Protein AF-A0A6N9R1Y5-F1 (afdb_monomer)

Radius of gyration: 17.87 Å; Cα contacts (8 Å, |Δi|>4): 79; chains: 1; bounding box: 42×30×47 Å

Mean predicted aligned error: 7.79 Å
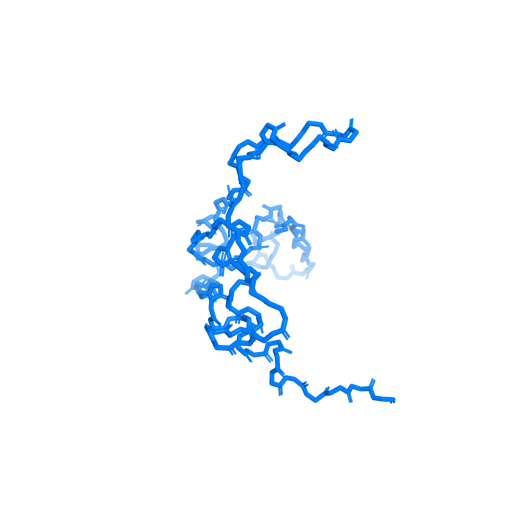
Sequence (96 aa):
ATARVVAVGLPAAVARAGLYHMSSTGTATWHEFARAIVGDVATPRVVPIASADYRTAARRPAYGVLATAKFERTFGFGLPDWRDALGRCLNSPTVS

Solvent-accessible surface area (backbone atoms only — not comparable to full-atom values): 6323 Å² total; per-residue (Å²): 87,77,46,75,46,82,51,82,78,58,68,79,48,42,73,66,39,45,83,34,40,55,50,57,36,83,85,75,53,75,60,57,50,50,36,70,70,63,41,95,85,36,86,78,78,86,74,83,74,58,72,83,79,56,82,57,98,64,87,74,72,96,73,82,85,72,73,39,64,69,41,29,74,71,72,75,55,80,62,52,45,46,66,60,50,48,53,51,61,75,67,50,79,78,86,122

pLDDT: mean 83.91, std 9.22, range [45.31, 95.0]

Foldseek 3Di:
DKDFQDDDDDPLSRVLTGIFDDDADDDDDPLRVVCLQQDCPGPPHRDDDDVVVPDDPDDDDPDDDDDGVSVCVSPVDDHHHPSVVVVCVVPDPPPD

Structure (mmCIF, N/CA/C/O backbone):
data_AF-A0A6N9R1Y5-F1
#
_entry.id   AF-A0A6N9R1Y5-F1
#
loop_
_atom_site.group_PDB
_atom_site.id
_atom_site.type_symbol
_atom_site.label_atom_id
_atom_site.label_alt_id
_atom_site.label_comp_id
_atom_site.label_asym_id
_atom_site.label_entity_id
_atom_site.label_seq_id
_atom_site.pdbx_PDB_ins_code
_atom_site.Cartn_x
_atom_site.Cartn_y
_atom_site.Cartn_z
_atom_site.occupancy
_atom_site.B_iso_or_equiv
_atom_site.auth_seq_id
_atom_site.auth_comp_id
_atom_site.auth_asym_id
_atom_site.auth_atom_id
_atom_site.pdbx_PDB_model_num
ATOM 1 N N . ALA A 1 1 ? 2.406 3.074 -2.060 1.00 72.38 1 ALA A N 1
ATOM 2 C CA . ALA A 1 1 ? 3.326 4.228 -2.156 1.00 72.38 1 ALA A CA 1
ATOM 3 C C . ALA A 1 1 ? 3.664 4.505 -3.623 1.00 72.38 1 ALA A C 1
ATOM 5 O O . ALA A 1 1 ? 3.405 3.654 -4.469 1.00 72.38 1 ALA A O 1
ATOM 6 N N . THR A 1 2 ? 4.212 5.675 -3.950 1.00 74.31 2 THR A N 1
ATOM 7 C CA . THR A 1 2 ? 4.731 5.975 -5.297 1.00 74.31 2 THR A CA 1
ATOM 8 C C . THR A 1 2 ? 6.255 5.987 -5.239 1.00 74.31 2 THR A C 1
ATOM 10 O O . THR A 1 2 ? 6.821 6.581 -4.328 1.00 74.31 2 THR A O 1
ATOM 13 N N . ALA A 1 3 ? 6.907 5.331 -6.193 1.00 76.38 3 ALA A N 1
ATOM 14 C CA . ALA A 1 3 ? 8.355 5.230 -6.312 1.00 76.38 3 ALA A CA 1
ATOM 15 C C . ALA A 1 3 ? 8.814 5.761 -7.675 1.00 76.38 3 ALA A C 1
ATOM 17 O O . ALA A 1 3 ? 8.116 5.620 -8.683 1.00 76.38 3 ALA A O 1
ATOM 18 N N . ARG A 1 4 ? 10.004 6.363 -7.714 1.00 84.44 4 ARG A N 1
ATOM 19 C CA . ARG A 1 4 ? 10.653 6.798 -8.953 1.00 84.44 4 ARG A CA 1
ATOM 20 C C . ARG A 1 4 ? 11.850 5.897 -9.223 1.00 84.44 4 ARG A C 1
ATOM 22 O O . ARG A 1 4 ? 12.789 5.879 -8.436 1.00 84.44 4 ARG A O 1
ATOM 29 N N . VAL A 1 5 ? 11.817 5.183 -10.341 1.00 79.56 5 VAL A N 1
ATOM 30 C CA . VAL A 1 5 ? 12.961 4.415 -10.838 1.00 79.56 5 VAL A CA 1
ATOM 31 C C . VAL A 1 5 ? 13.795 5.331 -11.724 1.00 79.56 5 VAL A C 1
ATOM 33 O O . VAL A 1 5 ? 13.277 5.926 -12.672 1.00 79.56 5 VAL A O 1
ATOM 36 N N . VAL A 1 6 ? 15.081 5.453 -11.403 1.00 79.94 6 VAL A N 1
ATOM 37 C CA . VAL A 1 6 ? 16.074 6.205 -12.179 1.00 79.94 6 VAL A CA 1
ATOM 38 C C . VAL A 1 6 ? 17.152 5.223 -12.623 1.00 79.94 6 VAL A C 1
ATOM 40 O O . VAL A 1 6 ? 17.619 4.423 -11.818 1.00 79.94 6 VAL A O 1
ATOM 43 N N . ALA A 1 7 ? 17.532 5.271 -13.898 1.00 77.56 7 ALA A N 1
ATOM 44 C CA . ALA A 1 7 ? 18.569 4.420 -14.466 1.00 77.56 7 ALA A CA 1
ATOM 45 C C . ALA A 1 7 ? 19.509 5.251 -15.344 1.00 77.56 7 ALA A C 1
ATOM 47 O O . ALA A 1 7 ? 19.062 6.155 -16.050 1.00 77.56 7 ALA A O 1
ATOM 48 N N . VAL A 1 8 ? 20.802 4.926 -15.301 1.00 67.44 8 VAL A N 1
ATOM 49 C CA . VAL A 1 8 ? 21.862 5.537 -16.117 1.00 67.44 8 VAL A CA 1
ATOM 50 C C . VAL A 1 8 ? 22.665 4.408 -16.771 1.00 67.44 8 VAL A C 1
ATOM 52 O O . VAL A 1 8 ? 22.859 3.361 -16.156 1.00 67.44 8 VAL A O 1
ATOM 55 N N . GLY A 1 9 ? 23.114 4.594 -18.016 1.00 80.25 9 GLY A N 1
ATOM 56 C CA . GLY A 1 9 ? 23.916 3.607 -18.747 1.00 80.25 9 GLY A CA 1
ATOM 57 C C . GLY A 1 9 ? 23.126 2.878 -19.834 1.00 80.25 9 GLY A C 1
ATOM 58 O O . GLY A 1 9 ? 22.680 3.509 -20.789 1.00 80.25 9 GLY A O 1
ATOM 59 N N . LEU A 1 10 ? 22.988 1.549 -19.720 1.00 81.00 10 LEU A N 1
ATOM 60 C CA . LEU A 1 10 ? 22.425 0.687 -20.770 1.00 81.00 10 LEU A CA 1
ATOM 61 C C . LEU A 1 10 ? 21.065 1.206 -21.288 1.00 81.00 10 LEU A C 1
ATOM 63 O O . LEU A 1 10 ? 20.166 1.439 -20.474 1.00 81.00 10 LEU A O 1
ATOM 67 N N . PRO A 1 11 ? 20.846 1.296 -22.617 1.00 81.88 11 PRO A N 1
ATOM 68 C CA . PRO A 1 11 ? 19.594 1.805 -23.190 1.00 81.88 11 PRO A CA 1
ATOM 69 C C . PRO A 1 11 ? 18.339 1.098 -22.657 1.00 81.88 11 PRO A C 1
ATOM 71 O O . PRO A 1 11 ? 17.334 1.734 -22.345 1.00 81.88 11 PRO A O 1
ATOM 74 N N . ALA A 1 12 ? 18.422 -0.221 -22.456 1.00 80.44 12 ALA A N 1
ATOM 75 C CA . ALA A 1 12 ? 17.335 -1.030 -21.902 1.00 80.44 12 ALA A CA 1
ATOM 76 C C . ALA A 1 12 ? 17.018 -0.731 -20.422 1.00 80.44 12 ALA A C 1
ATOM 78 O O . ALA A 1 12 ? 15.925 -1.052 -19.951 1.00 80.44 12 ALA A O 1
ATOM 79 N N . ALA A 1 13 ? 17.962 -0.162 -19.668 1.00 77.81 13 ALA A N 1
ATOM 80 C CA . ALA A 1 13 ? 17.742 0.283 -18.295 1.00 77.81 13 ALA A CA 1
ATOM 81 C C . ALA A 1 13 ? 17.105 1.679 -18.279 1.00 77.81 13 ALA A C 1
ATOM 83 O O . ALA A 1 13 ? 16.125 1.896 -17.569 1.00 77.81 13 ALA A O 1
ATOM 84 N N . VAL A 1 14 ? 17.590 2.592 -19.129 1.00 83.75 14 VAL A N 1
ATOM 85 C CA . VAL A 1 14 ? 17.017 3.940 -19.297 1.00 83.75 14 VAL A CA 1
ATOM 86 C C . VAL A 1 14 ? 15.551 3.869 -19.741 1.00 83.75 14 VAL A C 1
ATOM 88 O O . VAL A 1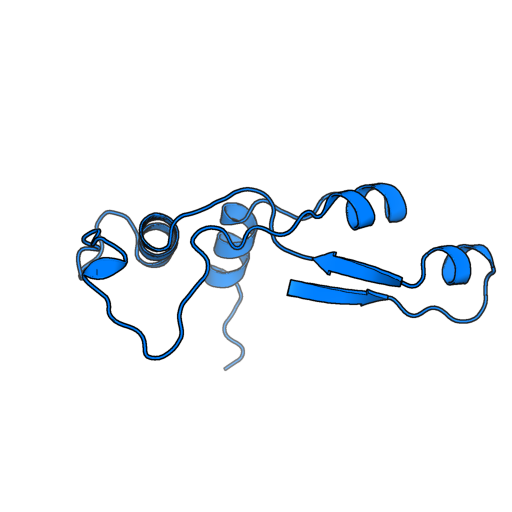 14 ? 14.714 4.586 -19.199 1.00 83.75 14 VAL A O 1
ATOM 91 N N . ALA A 1 15 ? 15.206 2.940 -20.639 1.00 85.75 15 ALA A N 1
ATOM 92 C CA . ALA A 1 15 ? 13.828 2.721 -21.090 1.00 85.75 15 ALA A CA 1
ATOM 93 C C . ALA A 1 15 ? 12.851 2.295 -19.970 1.00 85.75 15 ALA A C 1
ATOM 95 O O . ALA A 1 15 ? 11.640 2.441 -20.124 1.00 85.75 15 ALA A O 1
ATOM 96 N N . ARG A 1 16 ? 13.356 1.776 -18.842 1.00 89.38 16 ARG A N 1
ATOM 97 C CA . ARG A 1 16 ? 12.555 1.353 -17.678 1.00 89.38 16 ARG A CA 1
ATOM 98 C C . ARG A 1 16 ? 12.492 2.408 -16.568 1.00 89.38 16 ARG A C 1
ATOM 100 O O . ARG A 1 16 ? 11.891 2.160 -15.524 1.00 89.38 16 ARG A O 1
ATOM 107 N N . ALA A 1 17 ? 13.108 3.575 -16.762 1.00 88.75 17 ALA A N 1
ATOM 108 C CA . ALA A 1 17 ? 13.027 4.675 -15.810 1.00 88.75 17 ALA A CA 1
ATOM 109 C C . ALA A 1 17 ? 11.631 5.321 -15.825 1.00 88.75 17 ALA A C 1
ATOM 111 O O . ALA A 1 17 ? 10.988 5.454 -16.867 1.00 88.75 17 ALA A O 1
ATOM 112 N N . GLY A 1 18 ? 11.155 5.765 -14.662 1.00 89.94 18 GLY A N 1
ATOM 113 C CA . GLY A 1 18 ? 9.860 6.431 -14.563 1.00 89.94 18 GLY A CA 1
ATOM 114 C C . GLY A 1 18 ? 9.223 6.387 -13.181 1.00 89.94 18 GLY A C 1
ATOM 115 O O . GLY A 1 18 ? 9.807 5.924 -12.203 1.00 89.94 18 GLY A O 1
ATOM 116 N N . LEU A 1 19 ? 7.995 6.900 -13.110 1.00 91.19 19 LEU A N 1
ATOM 117 C CA . LEU A 1 19 ? 7.161 6.885 -11.910 1.00 91.19 19 LEU A CA 1
ATOM 118 C C . LEU A 1 19 ? 6.284 5.628 -11.868 1.00 91.19 19 LEU A C 1
ATOM 120 O O . LEU A 1 19 ? 5.611 5.322 -12.859 1.00 91.19 19 LEU A O 1
ATOM 124 N N . TYR A 1 20 ? 6.262 4.943 -10.728 1.00 91.75 20 TYR A N 1
ATOM 125 C CA . TYR A 1 20 ? 5.527 3.699 -10.504 1.00 91.75 20 TYR A CA 1
ATOM 126 C C . TYR A 1 20 ? 4.778 3.748 -9.177 1.00 91.75 20 TYR A C 1
ATOM 128 O O . TYR A 1 20 ? 5.291 4.259 -8.184 1.00 91.75 20 TYR A O 1
ATOM 136 N N . HIS A 1 21 ? 3.582 3.171 -9.126 1.00 90.69 21 HIS A N 1
ATOM 137 C CA . HIS A 1 21 ? 2.973 2.837 -7.846 1.00 90.69 21 HIS A CA 1
ATOM 138 C C . HIS A 1 21 ? 3.514 1.493 -7.373 1.00 90.69 21 HIS A C 1
ATOM 140 O O . HIS A 1 21 ? 3.439 0.496 -8.087 1.00 90.69 21 HIS A O 1
ATOM 146 N N . MET A 1 22 ? 4.059 1.497 -6.162 1.00 90.25 22 MET A N 1
ATOM 147 C CA . MET A 1 22 ? 4.538 0.315 -5.468 1.00 90.25 22 MET A CA 1
ATOM 148 C C . MET A 1 22 ? 3.767 0.199 -4.157 1.00 90.25 22 MET A C 1
ATOM 150 O O . MET A 1 22 ? 3.941 0.983 -3.219 1.00 90.25 22 MET A O 1
ATOM 154 N N . SER A 1 23 ? 2.834 -0.737 -4.137 1.00 90.56 23 SER A N 1
ATOM 155 C CA . SER A 1 23 ? 2.015 -1.106 -2.989 1.00 90.56 23 SER A CA 1
ATOM 156 C C . SER A 1 23 ? 1.852 -2.616 -3.023 1.00 90.56 23 SER A C 1
ATOM 158 O O . SER A 1 23 ? 1.842 -3.185 -4.113 1.00 90.56 23 SER A O 1
ATOM 160 N N . SER A 1 24 ? 1.703 -3.254 -1.864 1.00 91.50 24 SER A N 1
ATOM 161 C CA . SER A 1 24 ? 1.241 -4.640 -1.842 1.00 91.50 24 SER A CA 1
ATOM 162 C C . SER A 1 24 ? -0.080 -4.757 -2.599 1.00 91.50 24 SER A C 1
ATOM 164 O O . SER A 1 24 ? -0.879 -3.810 -2.610 1.00 91.50 24 SER A O 1
ATOM 166 N N . THR A 1 25 ? -0.270 -5.893 -3.260 1.00 91.44 25 THR A N 1
ATOM 167 C CA . THR A 1 25 ? -1.490 -6.208 -3.998 1.00 91.44 25 THR A CA 1
ATOM 168 C C . THR A 1 25 ? -2.623 -6.581 -3.039 1.00 91.44 25 THR A C 1
ATOM 170 O O . THR A 1 25 ? -2.426 -6.747 -1.832 1.00 91.44 25 THR A O 1
ATOM 173 N N . GLY A 1 26 ? -3.839 -6.652 -3.581 1.00 90.19 26 GLY A N 1
ATOM 174 C CA . GLY A 1 26 ? -5.056 -6.838 -2.799 1.00 90.19 26 GLY A CA 1
ATOM 175 C C . GLY A 1 26 ? -5.574 -5.539 -2.179 1.00 90.19 26 GLY A C 1
ATOM 176 O O . GLY A 1 26 ? -5.038 -4.447 -2.379 1.00 90.19 26 GLY A O 1
ATOM 177 N N . THR A 1 27 ? -6.676 -5.657 -1.446 1.00 91.44 27 THR A N 1
ATOM 178 C CA . THR A 1 27 ? -7.349 -4.533 -0.791 1.00 91.44 27 THR A CA 1
ATOM 179 C C . THR A 1 27 ? -7.725 -4.913 0.631 1.00 91.44 27 THR A C 1
ATOM 181 O O . THR A 1 27 ? -8.066 -6.068 0.883 1.00 91.44 27 THR A O 1
ATOM 184 N N . ALA A 1 28 ? -7.706 -3.940 1.537 1.00 90.62 28 ALA A N 1
ATOM 185 C CA . ALA A 1 28 ? -8.169 -4.110 2.906 1.00 90.62 28 ALA A CA 1
ATOM 186 C C . ALA A 1 28 ? -8.823 -2.823 3.410 1.00 90.62 28 ALA A C 1
ATOM 188 O O . ALA A 1 28 ? -8.408 -1.711 3.065 1.00 90.62 28 ALA A O 1
ATOM 189 N N . THR A 1 29 ? -9.824 -2.979 4.265 1.00 90.31 29 THR A N 1
ATOM 190 C CA . THR A 1 29 ? -10.312 -1.907 5.133 1.00 90.31 29 THR A CA 1
ATOM 191 C C . THR A 1 29 ? -9.360 -1.700 6.316 1.00 90.31 29 THR A C 1
ATOM 193 O O . THR A 1 29 ? -8.581 -2.584 6.676 1.00 90.31 29 THR A O 1
ATOM 196 N N . TRP A 1 30 ? -9.448 -0.543 6.984 1.00 88.62 30 TRP A N 1
ATOM 197 C CA . TRP A 1 30 ? -8.695 -0.304 8.226 1.00 88.62 30 TRP A CA 1
ATOM 198 C C . TRP A 1 30 ? -9.017 -1.331 9.315 1.00 88.62 30 TRP A C 1
ATOM 200 O O . TRP A 1 30 ? -8.127 -1.716 10.068 1.00 88.62 30 TRP A O 1
ATOM 210 N N . HIS A 1 31 ? -10.267 -1.795 9.371 1.00 89.81 31 HIS A N 1
ATOM 211 C CA . HIS A 1 31 ? -10.699 -2.825 10.313 1.00 89.81 31 HIS A CA 1
ATOM 212 C C . HIS A 1 31 ? -10.011 -4.168 10.049 1.00 89.81 31 HIS A C 1
ATOM 214 O O . HIS A 1 31 ? -9.443 -4.754 10.970 1.00 89.81 31 HIS A O 1
ATOM 220 N N . GLU A 1 32 ? -9.998 -4.627 8.795 1.00 91.00 32 GLU A N 1
ATOM 221 C CA . GLU A 1 32 ? -9.334 -5.877 8.406 1.00 91.00 32 GLU A CA 1
ATOM 222 C C . GLU A 1 32 ? -7.827 -5.824 8.639 1.00 91.00 32 GLU A C 1
ATOM 224 O O . GLU A 1 32 ? -7.254 -6.781 9.158 1.00 91.00 32 GLU A O 1
ATOM 229 N N . PHE A 1 33 ? -7.190 -4.703 8.293 1.00 92.25 33 PHE A N 1
ATOM 230 C CA . PHE A 1 33 ? -5.755 -4.533 8.491 1.00 92.25 33 PHE A CA 1
ATOM 231 C C . PHE A 1 33 ? -5.388 -4.529 9.982 1.00 92.25 33 PHE A C 1
ATOM 233 O O . PHE A 1 33 ? -4.469 -5.234 10.390 1.00 92.25 33 PHE A O 1
ATOM 240 N N . ALA A 1 34 ? -6.149 -3.808 10.816 1.00 90.50 34 ALA A N 1
ATOM 241 C CA . ALA A 1 34 ? -5.943 -3.796 12.265 1.00 90.50 34 ALA A CA 1
ATOM 242 C C . ALA A 1 34 ? -6.128 -5.189 12.882 1.00 90.50 34 ALA A C 1
ATOM 244 O O . ALA A 1 34 ? -5.289 -5.620 13.671 1.00 90.50 34 ALA A O 1
ATOM 245 N N . ARG A 1 35 ? -7.174 -5.924 12.479 1.00 91.44 35 ARG A N 1
ATOM 246 C CA . ARG A 1 35 ? -7.375 -7.318 12.900 1.00 91.44 35 ARG A CA 1
ATOM 247 C C . ARG A 1 35 ? -6.225 -8.232 12.495 1.00 91.44 35 ARG A C 1
ATOM 249 O O . ARG A 1 35 ? -5.820 -9.064 13.295 1.00 91.44 35 ARG A O 1
ATOM 256 N N . ALA A 1 36 ? -5.694 -8.079 11.285 1.00 92.12 36 ALA A N 1
ATOM 257 C CA . ALA A 1 36 ? -4.571 -8.889 10.821 1.00 92.12 36 ALA A CA 1
ATOM 258 C C . ALA A 1 36 ? -3.276 -8.620 11.607 1.00 92.12 36 ALA A C 1
ATOM 260 O O . ALA A 1 36 ? -2.444 -9.513 11.715 1.00 92.12 36 ALA A O 1
ATOM 261 N N . ILE A 1 37 ? -3.113 -7.414 12.164 1.00 90.94 37 ILE A N 1
ATOM 262 C CA . ILE A 1 37 ? -1.975 -7.068 13.026 1.00 90.94 37 ILE A CA 1
ATOM 263 C C . ILE A 1 37 ? -2.139 -7.668 14.421 1.00 90.94 37 ILE A C 1
ATOM 265 O O . ILE A 1 37 ? -1.211 -8.291 14.927 1.00 90.94 37 ILE A O 1
ATOM 269 N N . VAL A 1 38 ? -3.290 -7.446 15.065 1.00 89.56 38 VAL A N 1
ATOM 270 C CA . VAL A 1 38 ? -3.459 -7.836 16.475 1.00 89.56 38 VAL A CA 1
ATOM 271 C C . VAL A 1 38 ? -3.864 -9.300 16.640 1.00 89.56 38 VAL A C 1
ATOM 273 O O . VAL A 1 38 ? -3.554 -9.892 17.663 1.00 89.56 38 VAL A O 1
ATOM 276 N N . GLY A 1 39 ? -4.500 -9.908 15.637 1.00 84.44 39 GLY A N 1
ATOM 277 C CA . GLY A 1 39 ? -5.042 -11.267 15.690 1.00 84.44 39 GLY A CA 1
ATOM 278 C C . GLY A 1 39 ? -6.497 -11.326 16.175 1.00 84.44 39 GLY A C 1
ATOM 279 O O . GLY A 1 39 ? -6.997 -10.427 16.847 1.00 84.44 39 GLY A O 1
ATOM 280 N N . ASP A 1 40 ? -7.198 -12.413 15.837 1.00 70.75 40 ASP A N 1
ATOM 281 C CA . ASP A 1 40 ? -8.653 -12.544 16.051 1.00 70.75 40 ASP A CA 1
ATOM 282 C C . ASP A 1 40 ? -9.086 -12.726 17.510 1.00 70.75 40 ASP A C 1
ATOM 284 O O . ASP A 1 40 ? -10.229 -12.433 17.860 1.00 70.75 40 ASP A O 1
ATOM 288 N N . VAL A 1 41 ? -8.173 -13.183 18.364 1.00 72.81 41 VAL A N 1
ATOM 289 C CA . VAL A 1 41 ? -8.420 -13.447 19.791 1.00 72.81 41 VAL A CA 1
ATOM 290 C C . VAL A 1 41 ? -7.700 -12.457 20.707 1.00 72.81 41 VAL A C 1
ATOM 292 O O . VAL A 1 41 ? -7.688 -12.632 21.924 1.00 72.81 41 VAL A O 1
ATOM 295 N N . ALA A 1 42 ? -7.070 -11.425 20.141 1.00 64.94 42 ALA A N 1
ATOM 296 C CA . ALA A 1 42 ? -6.269 -10.502 20.924 1.00 64.94 42 ALA A CA 1
ATOM 297 C C . ALA A 1 42 ? -7.117 -9.492 21.697 1.00 64.94 42 ALA A C 1
ATOM 299 O O . ALA A 1 42 ? -8.154 -9.004 21.242 1.00 64.94 42 ALA A O 1
ATOM 300 N N . THR A 1 43 ? -6.625 -9.158 22.887 1.00 73.12 43 THR A N 1
ATOM 301 C CA . THR A 1 43 ? -7.085 -8.003 23.657 1.00 73.12 43 THR A CA 1
ATOM 302 C C . THR A 1 43 ? -6.126 -6.851 23.354 1.00 73.12 43 THR A C 1
ATOM 304 O O . THR A 1 43 ? -4.926 -7.022 23.566 1.00 73.12 43 THR A O 1
ATOM 307 N N . PRO A 1 44 ? -6.603 -5.691 22.864 1.00 74.69 44 PRO A N 1
ATOM 308 C CA . PRO A 1 44 ? -7.999 -5.253 22.773 1.00 74.69 44 PRO A CA 1
ATOM 309 C C . PRO A 1 44 ? -8.760 -5.763 21.535 1.00 74.69 44 PRO A C 1
ATOM 311 O O . PRO A 1 44 ? -8.201 -5.923 20.453 1.00 74.69 44 PRO A O 1
ATOM 314 N N . ARG A 1 45 ? -10.084 -5.926 21.683 1.00 83.06 45 ARG A N 1
ATOM 315 C CA . ARG A 1 45 ? -10.992 -6.304 20.589 1.00 83.06 45 ARG A CA 1
ATOM 316 C C . ARG A 1 45 ? -11.097 -5.181 19.551 1.00 83.06 45 ARG A C 1
ATOM 318 O O . ARG A 1 45 ? -11.458 -4.055 19.887 1.00 83.06 45 ARG A O 1
ATOM 325 N N . VAL A 1 46 ? -10.882 -5.509 18.276 1.00 86.31 46 VAL A N 1
ATOM 326 C CA . VAL A 1 46 ? -11.021 -4.559 17.159 1.00 86.31 46 VAL A CA 1
ATOM 327 C C . VAL A 1 46 ? -12.485 -4.458 16.718 1.00 86.31 46 VAL A C 1
ATOM 329 O O . VAL A 1 46 ? -13.015 -5.348 16.046 1.00 86.31 46 VAL A O 1
ATOM 332 N N . VAL A 1 47 ? -13.143 -3.359 17.083 1.00 85.81 47 VAL A N 1
ATOM 333 C CA . VAL A 1 47 ? -14.545 -3.083 16.730 1.00 85.81 47 VAL A CA 1
ATOM 334 C C . VAL A 1 47 ? -14.597 -2.176 15.493 1.00 85.81 47 VAL A C 1
ATOM 336 O O . VAL A 1 47 ? -13.917 -1.149 15.478 1.00 85.81 47 VAL A O 1
ATOM 339 N N . PRO A 1 48 ? -15.358 -2.531 14.439 1.00 85.69 48 PRO A N 1
ATOM 340 C CA . PRO A 1 48 ? -15.510 -1.670 13.272 1.00 85.69 48 PRO A CA 1
ATOM 341 C C . PRO A 1 48 ? -16.365 -0.446 13.620 1.00 85.69 48 PRO A C 1
ATOM 343 O O . PRO A 1 48 ? -17.356 -0.559 14.337 1.00 85.69 48 PRO A O 1
ATOM 346 N N . ILE A 1 49 ? -16.001 0.709 13.068 1.00 85.81 49 ILE A N 1
ATOM 347 C CA . ILE A 1 49 ? -16.775 1.954 13.151 1.00 85.81 49 ILE A CA 1
ATOM 348 C C . ILE A 1 49 ? -16.943 2.542 11.751 1.00 85.81 49 ILE A C 1
ATOM 350 O O . ILE A 1 49 ? -16.119 2.274 10.866 1.00 85.81 49 ILE A O 1
ATOM 354 N N . ALA A 1 50 ? -17.983 3.350 11.533 1.00 82.88 50 ALA A N 1
ATOM 355 C CA . ALA A 1 50 ? -18.104 4.065 10.271 1.00 82.88 50 ALA A CA 1
ATOM 356 C C . ALA A 1 50 ? -17.038 5.165 10.197 1.00 82.88 50 ALA A C 1
ATOM 358 O O . ALA A 1 50 ? -16.651 5.759 11.203 1.00 82.88 50 ALA A O 1
ATOM 359 N N . SER A 1 51 ? -16.586 5.508 8.989 1.00 75.00 51 SER A N 1
ATOM 360 C CA . SER A 1 51 ? -15.635 6.617 8.822 1.00 75.00 51 SER A CA 1
ATOM 361 C C . SER A 1 51 ? -16.188 7.953 9.341 1.00 75.00 51 SER A C 1
ATOM 363 O O . SER A 1 51 ? -15.411 8.808 9.747 1.00 75.00 51 SER A O 1
ATOM 365 N N . ALA A 1 52 ? -17.515 8.125 9.362 1.00 78.44 52 ALA A N 1
ATOM 366 C CA . ALA A 1 52 ? -18.180 9.303 9.922 1.00 78.44 52 ALA A CA 1
ATOM 367 C C . ALA A 1 52 ? -18.046 9.408 11.453 1.00 78.44 52 ALA A C 1
ATOM 369 O O . ALA A 1 52 ? -18.010 10.520 11.987 1.00 78.44 52 ALA A O 1
ATOM 370 N N . ASP A 1 53 ? -17.919 8.269 12.137 1.00 82.12 53 ASP A N 1
ATOM 371 C CA . ASP A 1 53 ? -17.770 8.194 13.594 1.00 82.12 53 ASP A CA 1
ATOM 372 C C . ASP A 1 53 ? -16.340 8.545 14.036 1.00 82.12 53 ASP A C 1
ATOM 374 O O . ASP A 1 53 ? -16.092 8.824 15.207 1.00 82.12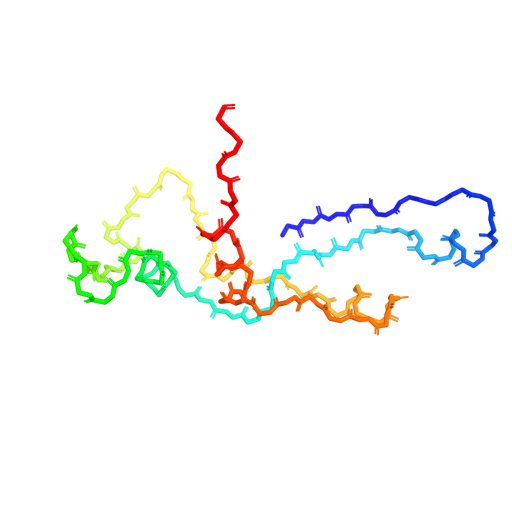 53 ASP A O 1
ATOM 378 N N . TYR A 1 54 ? -15.395 8.584 13.090 1.00 75.12 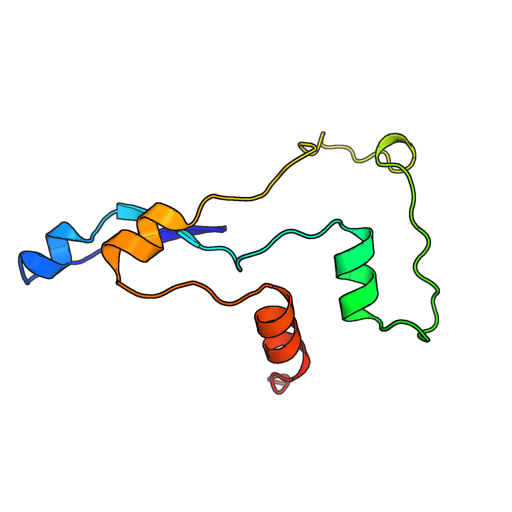54 TYR A N 1
ATOM 379 C CA . TYR A 1 54 ? -13.996 8.921 13.322 1.00 75.12 54 TYR A CA 1
ATOM 380 C C . TYR A 1 54 ? -13.606 10.203 12.581 1.00 75.12 54 TYR A C 1
ATOM 382 O O . TYR A 1 54 ? -13.018 10.182 11.496 1.00 75.12 54 TYR A O 1
ATOM 390 N N . ARG A 1 55 ? -13.943 11.355 13.172 1.00 70.69 55 ARG A N 1
AT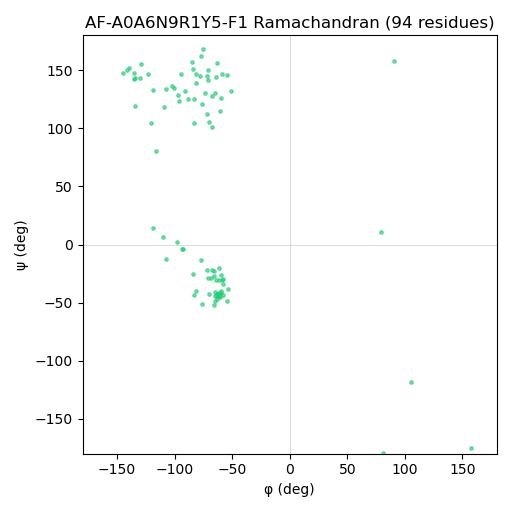OM 391 C CA . ARG A 1 55 ? -13.626 12.667 12.590 1.00 70.69 55 ARG A CA 1
ATOM 392 C C . ARG A 1 55 ? -12.125 12.942 12.656 1.00 70.69 55 ARG A C 1
ATOM 394 O O . ARG A 1 55 ? -11.591 13.298 13.702 1.00 70.69 55 ARG A O 1
ATOM 401 N N . THR A 1 56 ? -11.450 12.833 11.518 1.00 72.62 56 THR A N 1
ATOM 402 C CA . THR A 1 56 ? -10.066 13.291 11.347 1.00 72.62 56 THR A CA 1
ATOM 403 C C . THR A 1 56 ? -10.029 14.705 10.776 1.00 72.62 56 THR A C 1
ATOM 405 O O . THR A 1 56 ? -10.857 15.060 9.941 1.00 72.62 56 THR A O 1
ATOM 408 N N . ALA A 1 57 ? -9.031 15.505 11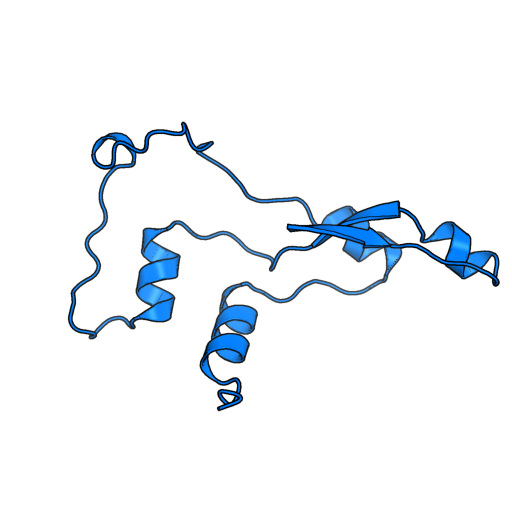.168 1.00 72.38 57 ALA A N 1
ATOM 409 C CA . ALA A 1 57 ? -8.849 16.869 10.654 1.00 72.38 57 ALA A CA 1
ATOM 410 C C . ALA A 1 57 ? -8.680 16.922 9.119 1.00 72.38 57 ALA A C 1
ATOM 412 O O . ALA A 1 57 ? -9.094 17.881 8.476 1.00 72.38 57 ALA A O 1
ATOM 413 N N . ALA A 1 58 ? -8.105 15.872 8.521 1.00 74.12 58 ALA A N 1
ATOM 414 C CA . ALA A 1 58 ? -7.992 15.717 7.075 1.00 74.12 58 ALA A CA 1
ATOM 415 C C . ALA A 1 58 ? -9.062 14.757 6.538 1.00 74.12 58 ALA A C 1
ATOM 417 O O . ALA A 1 58 ? -9.247 13.661 7.073 1.00 74.12 58 ALA A O 1
ATOM 418 N N . ARG A 1 59 ? -9.720 15.131 5.433 1.00 68.44 59 ARG A N 1
ATOM 419 C CA . ARG A 1 59 ? -10.655 14.252 4.720 1.00 68.44 59 ARG A CA 1
ATOM 420 C C . ARG A 1 59 ? -9.870 13.161 3.994 1.00 68.44 59 ARG A C 1
ATOM 422 O O . ARG A 1 59 ? -9.159 13.451 3.033 1.00 68.44 59 ARG A O 1
ATOM 429 N N . ARG A 1 60 ? -10.002 11.908 4.431 1.00 70.88 60 ARG A N 1
ATOM 430 C CA . ARG A 1 60 ? -9.428 10.773 3.699 1.00 70.88 60 ARG A CA 1
ATOM 431 C C . ARG A 1 60 ? -10.342 10.352 2.544 1.00 70.88 60 ARG A C 1
ATOM 433 O O . ARG A 1 60 ? -11.559 10.323 2.721 1.00 70.88 60 ARG A O 1
ATOM 440 N N . PRO A 1 61 ? -9.782 10.027 1.367 1.00 73.12 61 PRO A N 1
ATOM 441 C CA . PRO A 1 61 ? -10.552 9.408 0.299 1.00 73.12 61 PRO A CA 1
ATOM 442 C C . PRO A 1 61 ? -11.054 8.029 0.743 1.00 73.12 61 PRO A C 1
ATOM 444 O O . PRO A 1 61 ? -10.349 7.302 1.442 1.00 73.12 61 PRO A O 1
ATOM 447 N N . ALA A 1 62 ? -12.265 7.671 0.312 1.00 69.81 62 ALA A N 1
ATOM 448 C CA . ALA A 1 62 ? -12.885 6.386 0.639 1.00 69.81 62 ALA A CA 1
ATOM 449 C C . ALA A 1 62 ? -12.133 5.187 0.028 1.00 69.81 62 ALA A C 1
ATOM 451 O O . ALA A 1 62 ? -12.229 4.074 0.535 1.00 69.81 62 ALA A O 1
ATOM 452 N N . TYR A 1 63 ? -11.363 5.417 -1.040 1.00 70.62 63 TYR A N 1
ATOM 453 C CA . TYR A 1 63 ? -10.585 4.400 -1.735 1.00 70.62 63 TYR A CA 1
ATOM 454 C C . TYR A 1 63 ? -9.172 4.924 -2.015 1.00 70.62 63 TYR A C 1
ATOM 456 O O . TYR A 1 63 ? -9.003 5.940 -2.687 1.00 70.62 63 TYR A O 1
ATOM 464 N N . GLY A 1 64 ? -8.160 4.253 -1.461 1.00 75.69 64 GLY A N 1
ATOM 465 C CA . GLY A 1 64 ? -6.745 4.636 -1.568 1.00 75.69 64 GLY A CA 1
ATOM 466 C C . GLY A 1 64 ? -5.864 3.587 -2.250 1.00 75.69 64 GLY A C 1
ATOM 467 O O . GLY A 1 64 ? -4.643 3.645 -2.120 1.00 75.69 64 GLY A O 1
ATOM 468 N N . VAL A 1 65 ? -6.466 2.605 -2.926 1.00 81.94 65 VAL A N 1
ATOM 469 C CA . VAL A 1 65 ? -5.733 1.520 -3.591 1.00 81.94 65 VAL A CA 1
ATOM 470 C C . VAL A 1 65 ? -5.070 2.064 -4.851 1.00 81.94 65 VAL A C 1
ATOM 472 O O . VAL A 1 65 ? -5.703 2.734 -5.666 1.00 81.94 65 VAL A O 1
ATOM 475 N N . LEU A 1 66 ? -3.778 1.783 -5.001 1.00 84.69 66 LEU A N 1
ATOM 476 C CA . LEU A 1 66 ? -2.972 2.250 -6.124 1.00 84.69 66 LEU A CA 1
ATOM 477 C C . LEU A 1 66 ? -2.773 1.121 -7.137 1.00 84.69 66 LEU A C 1
ATOM 479 O O . LEU A 1 66 ? -2.451 -0.001 -6.758 1.00 84.69 66 LEU A O 1
ATOM 483 N N . ALA A 1 67 ? -2.900 1.428 -8.428 1.00 86.62 67 ALA A N 1
ATOM 484 C CA . ALA A 1 67 ? -2.708 0.450 -9.494 1.00 86.62 67 ALA A CA 1
ATOM 485 C C . ALA A 1 67 ? -1.216 0.153 -9.744 1.00 86.62 67 ALA A C 1
ATOM 487 O O . ALA A 1 67 ? -0.457 1.041 -10.136 1.00 86.62 67 ALA A O 1
ATOM 488 N N . THR A 1 68 ? -0.806 -1.108 -9.596 1.00 90.00 68 THR A N 1
ATOM 489 C CA . THR A 1 68 ? 0.588 -1.581 -9.746 1.00 90.00 68 THR A CA 1
ATOM 490 C C . THR A 1 68 ? 0.912 -2.102 -11.149 1.00 90.00 68 THR A C 1
ATOM 492 O O . THR A 1 68 ? 2.070 -2.364 -11.466 1.00 90.00 68 THR A O 1
ATOM 495 N N . ALA A 1 69 ? -0.075 -2.158 -12.048 1.00 90.12 69 ALA A N 1
ATOM 496 C CA . ALA A 1 69 ? 0.050 -2.789 -13.364 1.00 90.12 69 ALA A CA 1
ATOM 497 C C . ALA A 1 69 ? 1.178 -2.207 -14.246 1.00 90.12 69 ALA A C 1
ATOM 499 O O . ALA A 1 69 ? 1.760 -2.913 -15.067 1.00 90.12 69 ALA A O 1
ATOM 500 N N . LYS A 1 70 ? 1.521 -0.917 -14.093 1.00 91.19 70 LYS A N 1
ATOM 501 C CA . LYS A 1 70 ? 2.666 -0.319 -14.808 1.00 91.19 70 LYS A CA 1
ATOM 502 C C . LYS A 1 70 ? 3.992 -0.954 -14.373 1.00 91.19 70 LYS A C 1
ATOM 504 O O . LYS A 1 70 ? 4.857 -1.180 -15.217 1.00 91.19 70 LYS A O 1
ATOM 509 N N . PHE A 1 71 ? 4.149 -1.220 -13.077 1.00 91.06 71 PHE A N 1
ATOM 510 C CA . PHE A 1 71 ? 5.339 -1.858 -12.517 1.00 91.06 71 PHE A CA 1
ATOM 511 C C . PHE A 1 71 ? 5.453 -3.297 -13.028 1.00 91.06 71 PHE A C 1
ATOM 513 O O . PHE A 1 71 ? 6.457 -3.644 -13.644 1.00 91.06 71 PHE A O 1
ATOM 520 N N . GLU A 1 72 ? 4.379 -4.075 -12.892 1.00 91.56 72 GLU A N 1
ATOM 521 C CA . GLU A 1 72 ? 4.313 -5.475 -13.333 1.00 91.56 72 GLU A CA 1
ATOM 522 C C . GLU A 1 72 ? 4.685 -5.643 -14.808 1.00 91.56 72 GLU A C 1
ATOM 524 O O . GLU A 1 72 ? 5.565 -6.436 -15.139 1.00 91.56 72 GLU A O 1
ATOM 529 N N . ARG A 1 73 ? 4.097 -4.832 -15.698 1.00 92.00 73 ARG A N 1
ATOM 530 C CA . ARG A 1 73 ? 4.420 -4.874 -17.134 1.00 92.00 73 ARG A CA 1
ATOM 531 C C . ARG A 1 73 ? 5.862 -4.478 -17.451 1.00 92.00 73 ARG A C 1
ATOM 533 O O . ARG A 1 73 ? 6.402 -4.937 -18.449 1.00 92.00 73 ARG A O 1
ATOM 540 N N . THR A 1 74 ? 6.472 -3.603 -16.650 1.00 91.75 74 THR A N 1
ATOM 541 C CA . THR A 1 74 ? 7.834 -3.102 -16.910 1.00 91.75 74 THR A CA 1
ATOM 542 C C . THR A 1 74 ? 8.904 -4.082 -16.429 1.00 91.75 74 THR A C 1
ATOM 544 O O . THR A 1 74 ? 9.933 -4.243 -17.087 1.00 91.75 74 THR A O 1
ATOM 547 N N . PHE A 1 75 ? 8.689 -4.708 -15.269 1.00 90.44 75 PHE A N 1
ATOM 548 C CA . PHE A 1 75 ? 9.708 -5.517 -14.595 1.00 90.44 75 PHE A CA 1
ATOM 549 C C . PHE A 1 75 ? 9.444 -7.026 -14.656 1.00 90.44 75 PHE A C 1
ATOM 551 O O . PHE A 1 75 ? 10.357 -7.798 -14.380 1.00 90.44 75 PHE A O 1
ATOM 558 N N . GLY A 1 76 ? 8.245 -7.452 -15.062 1.00 92.19 76 GLY A N 1
ATOM 559 C CA . GLY A 1 76 ? 7.914 -8.863 -15.276 1.00 92.19 76 GLY A CA 1
ATOM 560 C C . GLY A 1 76 ? 7.613 -9.652 -14.000 1.00 92.19 76 GLY A C 1
ATOM 561 O O . GLY A 1 76 ? 7.516 -10.873 -14.062 1.00 92.19 76 GLY A O 1
ATOM 562 N N . PHE A 1 77 ? 7.455 -8.985 -12.853 1.00 90.50 77 PHE A N 1
ATOM 563 C CA . PHE A 1 77 ? 7.055 -9.621 -11.598 1.00 90.50 77 PHE A CA 1
ATOM 564 C C . PHE A 1 77 ? 6.054 -8.769 -10.812 1.00 90.50 77 PHE A C 1
ATOM 566 O O . PHE A 1 77 ? 6.025 -7.541 -10.923 1.00 90.50 77 PHE A O 1
ATOM 573 N N . GLY A 1 78 ? 5.224 -9.454 -10.024 1.00 88.75 78 GLY A N 1
ATOM 574 C CA . GLY A 1 78 ? 4.200 -8.855 -9.173 1.00 88.75 78 GLY A CA 1
ATOM 575 C C . GLY A 1 78 ? 4.721 -8.405 -7.815 1.00 88.75 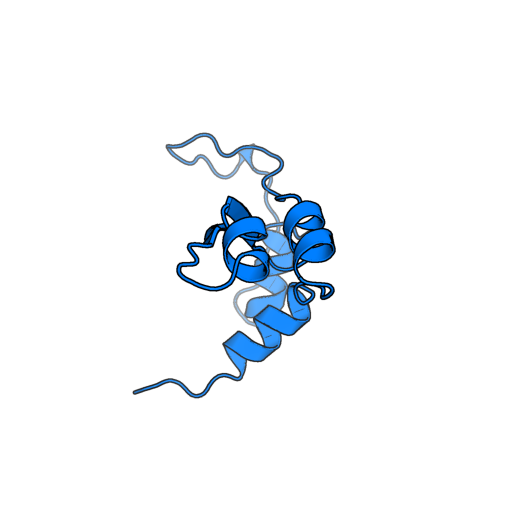78 GLY A C 1
ATOM 576 O O . GLY A 1 78 ? 5.726 -8.907 -7.309 1.00 88.75 78 GLY A O 1
ATOM 577 N N . LEU A 1 79 ? 4.007 -7.455 -7.214 1.00 91.12 79 LEU A N 1
ATOM 578 C CA . LEU A 1 79 ? 4.192 -7.093 -5.811 1.00 91.12 79 LEU A CA 1
ATOM 579 C C . LEU A 1 79 ? 3.423 -8.089 -4.919 1.00 91.12 79 LEU A C 1
ATOM 581 O O . LEU A 1 79 ? 2.377 -8.591 -5.339 1.00 91.12 79 LEU A O 1
ATOM 585 N N . PRO A 1 80 ? 3.928 -8.401 -3.710 1.00 92.94 80 PRO A N 1
ATOM 586 C CA . PRO A 1 80 ? 3.324 -9.415 -2.843 1.00 92.94 80 PRO A CA 1
ATOM 587 C C . PRO A 1 80 ? 1.911 -9.019 -2.404 1.00 92.94 80 PRO A C 1
ATOM 589 O O . PRO A 1 80 ? 1.606 -7.825 -2.331 1.00 92.94 80 PRO A O 1
ATOM 592 N N . ASP A 1 81 ? 1.084 -10.008 -2.054 1.00 94.31 81 ASP A N 1
ATOM 593 C CA . ASP A 1 81 ? -0.186 -9.757 -1.365 1.00 94.31 81 ASP A CA 1
ATOM 594 C C . ASP A 1 81 ? 0.076 -9.035 -0.034 1.00 94.31 81 ASP A C 1
ATOM 596 O O . ASP A 1 81 ? 1.113 -9.222 0.617 1.00 94.31 81 ASP A O 1
ATOM 600 N N . TRP A 1 82 ? -0.843 -8.161 0.378 1.00 95.00 82 TRP A N 1
ATOM 601 C CA . TRP A 1 82 ? -0.669 -7.383 1.602 1.00 95.00 82 TRP A CA 1
ATOM 602 C C . TRP A 1 82 ? -0.563 -8.252 2.859 1.00 95.00 82 TRP A C 1
ATOM 604 O O . TRP A 1 82 ? 0.150 -7.852 3.784 1.00 95.00 82 TRP A O 1
ATOM 614 N N . ARG A 1 83 ? -1.200 -9.430 2.902 1.00 94.75 83 ARG A N 1
ATOM 615 C CA . ARG A 1 83 ? -1.079 -10.360 4.035 1.00 94.75 83 ARG A CA 1
ATOM 616 C C . ARG A 1 83 ? 0.306 -10.985 4.093 1.00 94.75 83 ARG A C 1
ATOM 618 O O . ARG A 1 83 ? 0.893 -11.028 5.171 1.00 94.75 83 ARG A O 1
ATOM 625 N N . ASP A 1 84 ? 0.858 -11.383 2.950 1.00 94.50 84 ASP A N 1
ATOM 626 C CA . ASP A 1 84 ? 2.223 -11.915 2.874 1.00 94.50 84 ASP A CA 1
ATOM 627 C C . ASP A 1 84 ? 3.247 -10.855 3.292 1.00 94.50 84 ASP A C 1
ATOM 629 O O . ASP A 1 84 ? 4.170 -11.126 4.063 1.00 94.50 84 ASP A O 1
ATOM 633 N N . ALA A 1 85 ? 3.076 -9.622 2.805 1.00 93.12 85 ALA A N 1
ATOM 634 C CA . ALA A 1 85 ? 3.931 -8.497 3.168 1.00 93.12 85 ALA A CA 1
ATOM 635 C C . ALA A 1 85 ? 3.843 -8.167 4.669 1.00 93.12 85 ALA A C 1
ATOM 637 O O . ALA A 1 85 ? 4.874 -7.941 5.306 1.00 93.12 85 ALA A O 1
ATOM 638 N N . LEU A 1 86 ? 2.633 -8.178 5.241 1.00 93.81 86 LEU A N 1
ATOM 639 C CA . LEU A 1 86 ? 2.417 -7.980 6.674 1.00 93.81 86 LEU A CA 1
ATOM 640 C C . LEU A 1 86 ? 3.070 -9.098 7.492 1.00 93.81 86 LEU A C 1
ATOM 642 O O . LEU A 1 86 ? 3.796 -8.806 8.438 1.00 93.81 86 LEU A O 1
ATOM 646 N N . GLY A 1 87 ? 2.879 -10.359 7.096 1.00 93.81 87 GLY A N 1
ATOM 647 C CA . GLY A 1 87 ? 3.495 -11.509 7.754 1.00 93.81 87 GLY A CA 1
A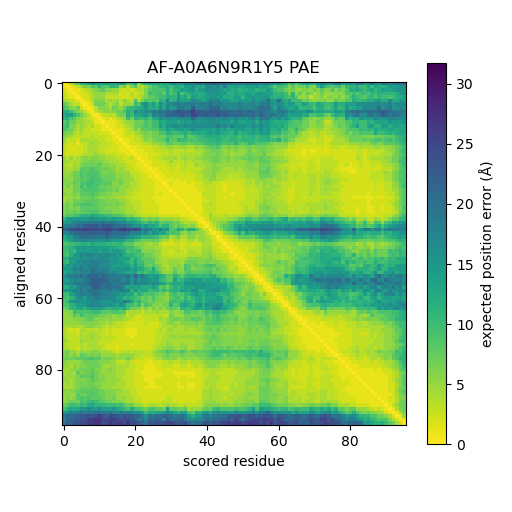TOM 648 C C . GLY A 1 87 ? 5.019 -11.411 7.773 1.00 93.81 87 GLY A C 1
ATOM 649 O O . GLY A 1 87 ? 5.637 -11.625 8.811 1.00 93.81 87 GLY A O 1
ATOM 650 N N . ARG A 1 88 ? 5.645 -11.003 6.661 1.00 93.56 88 ARG A N 1
ATOM 651 C CA . ARG A 1 88 ? 7.091 -10.722 6.636 1.00 93.56 88 ARG A CA 1
ATOM 652 C C . ARG A 1 88 ? 7.463 -9.607 7.606 1.00 93.56 88 ARG A C 1
ATOM 654 O O . ARG A 1 88 ? 8.421 -9.766 8.343 1.00 93.56 88 ARG A O 1
ATOM 661 N N . CYS A 1 89 ? 6.706 -8.509 7.627 1.00 91.38 89 CYS A N 1
ATOM 662 C CA . CYS A 1 89 ? 6.983 -7.374 8.507 1.00 91.38 89 CYS A CA 1
ATOM 663 C C . CYS A 1 89 ? 6.915 -7.743 9.996 1.00 91.38 89 CYS A C 1
ATOM 665 O O . CYS A 1 89 ? 7.770 -7.300 10.755 1.00 91.38 89 CYS A O 1
ATOM 667 N N . LEU A 1 90 ? 5.923 -8.539 10.403 1.00 90.94 90 LEU A N 1
ATOM 668 C CA . LEU A 1 90 ? 5.754 -8.980 11.792 1.00 90.94 90 LEU A CA 1
ATOM 669 C C . LEU A 1 90 ? 6.819 -10.001 12.220 1.00 90.94 90 LEU A C 1
ATOM 671 O O . LEU A 1 90 ? 7.167 -10.060 13.394 1.00 90.94 90 LEU A O 1
ATOM 675 N N . ASN A 1 91 ? 7.340 -10.780 11.270 1.00 91.19 91 ASN A N 1
ATOM 676 C CA . ASN A 1 91 ? 8.380 -11.785 11.505 1.00 91.19 91 ASN A CA 1
ATOM 677 C C . ASN A 1 91 ? 9.807 -11.253 11.286 1.00 91.19 91 ASN A C 1
ATOM 679 O O . ASN A 1 91 ? 10.773 -11.992 11.479 1.00 91.19 91 ASN A O 1
ATOM 683 N N . SER A 1 92 ? 9.962 -10.000 10.848 1.00 86.38 92 SER A N 1
ATOM 684 C CA . SER A 1 92 ? 11.274 -9.377 10.695 1.00 86.38 92 SER A CA 1
ATOM 685 C C . SER A 1 92 ? 11.931 -9.237 12.070 1.00 86.38 92 SER A C 1
ATOM 687 O O . SER A 1 92 ? 11.295 -8.706 12.981 1.00 86.38 92 SER A O 1
ATOM 689 N N . PRO A 1 93 ? 13.196 -9.661 12.247 1.00 77.38 93 PRO A N 1
ATOM 690 C CA . PRO A 1 93 ? 13.900 -9.449 13.501 1.00 77.38 93 PRO A CA 1
ATOM 691 C C . PRO A 1 93 ? 13.989 -7.947 13.776 1.00 77.38 93 PRO A C 1
ATOM 693 O O . PRO A 1 93 ? 14.440 -7.176 12.925 1.00 77.38 93 PRO A O 1
ATOM 696 N N . THR A 1 94 ? 13.537 -7.527 14.956 1.00 75.75 94 THR A N 1
ATOM 697 C CA . THR A 1 94 ? 13.693 -6.148 15.411 1.00 75.75 94 THR A CA 1
ATOM 698 C C . THR A 1 94 ? 15.186 -5.851 15.469 1.00 75.75 94 THR A C 1
ATOM 700 O O . THR A 1 94 ? 15.911 -6.474 16.243 1.00 75.75 94 THR A O 1
ATOM 703 N N . VAL A 1 95 ? 15.661 -4.929 14.629 1.00 60.66 95 VAL A N 1
ATOM 704 C CA . VAL A 1 95 ? 16.994 -4.350 14.801 1.00 60.66 95 VAL A CA 1
ATOM 705 C C . VAL A 1 95 ? 16.909 -3.524 16.078 1.00 60.66 95 VAL A C 1
ATOM 707 O O . VAL A 1 95 ? 16.278 -2.467 16.087 1.00 60.66 95 VAL A O 1
ATOM 710 N N . SER A 1 96 ? 17.419 -4.097 17.165 1.00 45.31 96 SER A N 1
ATOM 711 C CA . SER A 1 96 ? 17.497 -3.453 18.471 1.00 45.31 96 SER A CA 1
ATOM 712 C C . SER A 1 96 ? 18.720 -2.557 18.579 1.00 45.31 96 SER A C 1
ATOM 714 O O . SER A 1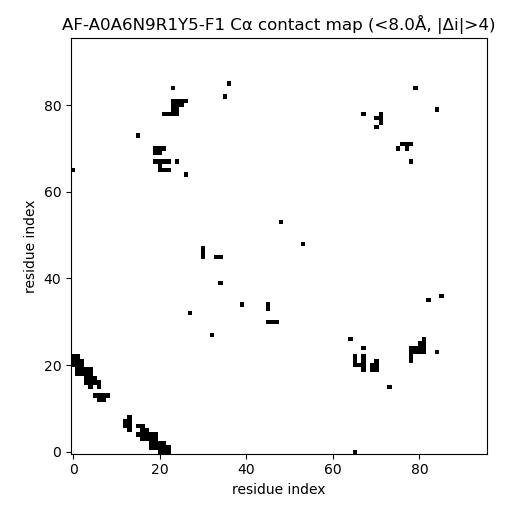 96 ? 19.711 -2.810 17.856 1.00 45.31 96 SER A O 1
#

Secondary structure (DSSP, 8-state):
-EEEE---SSHHHHTT-EEEE---BS---HHHHHHHHH-TTPSSP-----GGGS--SS---S--PPP-HHHHHHHS-PPPBHHHHHHHHHHS----